Protein AF-A0A971D2W3-F1 (afdb_monomer_lite)

pLDDT: mean 80.73, std 13.64, range [43.56, 94.75]

Sequence (56 aa):
MTVAGPYLTRLPDALPPSFHLLAKPTGSTCNLACDYCFFLEKERLYPGARQRMSDA

Radius of gyratio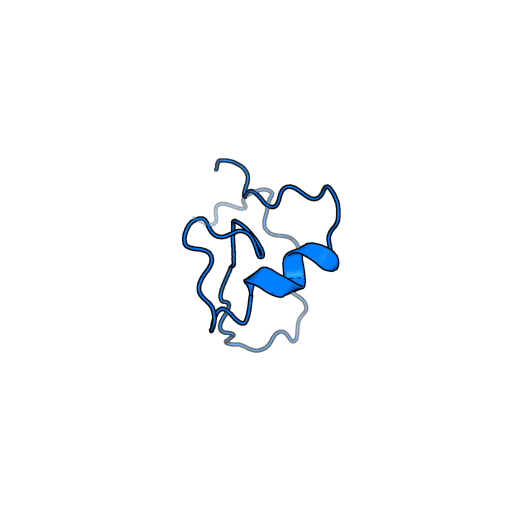n: 17.19 Å; chains: 1; bounding box: 44×33×26 Å

Secondary structure (DSSP, 8-state):
-----TT-----TT--S-------TTTT--SS--TT-TTGGGGGGSTT----PPP-

Structure (mmCIF, N/CA/C/O backbone):
data_AF-A0A971D2W3-F1
#
_entry.id   AF-A0A971D2W3-F1
#
loop_
_atom_site.group_PDB
_atom_site.id
_atom_site.type_symbol
_atom_site.label_atom_id
_atom_site.label_alt_id
_atom_site.label_comp_id
_atom_site.label_asym_id
_atom_site.label_entity_id
_atom_site.label_seq_id
_atom_site.pdbx_PDB_ins_code
_atom_site.Cartn_x
_atom_site.Cartn_y
_atom_site.Cartn_z
_atom_site.occupancy
_atom_site.B_iso_or_equiv
_atom_site.auth_seq_id
_atom_site.auth_comp_id
_atom_site.auth_asym_id
_atom_site.auth_atom_id
_atom_site.pdbx_PDB_model_num
ATOM 1 N N . MET A 1 1 ? 35.029 20.138 2.982 1.00 43.56 1 MET A N 1
ATOM 2 C CA . MET A 1 1 ? 33.650 19.991 3.497 1.00 43.56 1 MET A CA 1
ATOM 3 C C . MET A 1 1 ? 33.241 18.532 3.361 1.00 43.56 1 MET A C 1
ATOM 5 O O . MET A 1 1 ? 32.673 18.151 2.352 1.00 43.56 1 MET A O 1
ATOM 9 N N . THR A 1 2 ? 33.573 17.696 4.337 1.00 46.78 2 THR A N 1
ATOM 10 C CA . THR A 1 2 ? 33.028 16.335 4.437 1.00 46.78 2 THR A CA 1
ATOM 11 C C . THR A 1 2 ? 32.550 16.185 5.864 1.00 46.78 2 THR A C 1
ATOM 13 O O . THR A 1 2 ? 33.344 15.978 6.779 1.00 46.78 2 THR A O 1
ATOM 16 N N . VAL A 1 3 ? 31.256 16.409 6.062 1.00 51.94 3 VAL A N 1
ATOM 17 C CA . VAL A 1 3 ? 30.610 16.201 7.354 1.00 51.94 3 VAL A CA 1
ATOM 18 C C . VAL A 1 3 ? 30.470 14.687 7.509 1.00 51.94 3 VAL A C 1
ATOM 20 O O . VAL A 1 3 ? 29.601 14.074 6.895 1.00 51.94 3 VAL A O 1
ATOM 23 N N . ALA A 1 4 ? 31.389 14.062 8.244 1.00 56.50 4 ALA A N 1
ATOM 24 C CA . ALA A 1 4 ? 31.281 12.659 8.623 1.00 56.50 4 ALA A CA 1
ATOM 25 C C . ALA A 1 4 ? 30.230 12.557 9.736 1.00 56.50 4 ALA A C 1
ATOM 27 O O . ALA A 1 4 ? 30.531 12.733 10.914 1.00 56.50 4 ALA A O 1
ATOM 28 N N . GLY A 1 5 ? 28.969 12.369 9.347 1.00 56.75 5 GLY A N 1
ATOM 29 C CA . GLY A 1 5 ? 27.899 12.067 10.292 1.00 56.75 5 GLY A CA 1
ATOM 30 C C . GLY A 1 5 ? 28.084 10.664 10.891 1.00 56.75 5 GLY A C 1
ATOM 31 O O . GLY A 1 5 ? 28.551 9.767 10.184 1.00 56.75 5 GLY A O 1
ATOM 32 N N . PRO A 1 6 ? 27.677 10.431 12.153 1.00 62.06 6 PRO A N 1
ATOM 33 C CA . PRO A 1 6 ? 27.864 9.157 12.866 1.00 62.06 6 PRO A CA 1
ATOM 34 C C . PRO A 1 6 ? 27.093 7.966 12.261 1.00 62.06 6 PRO A C 1
ATOM 36 O O . PRO A 1 6 ? 27.219 6.847 12.747 1.00 62.06 6 PRO A O 1
ATOM 39 N N . TYR A 1 7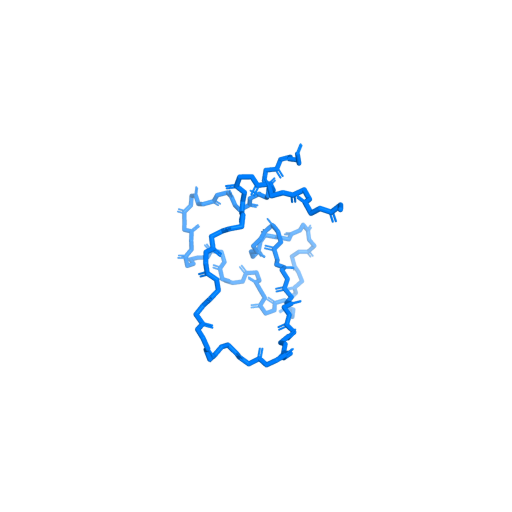 ? 26.315 8.191 11.197 1.00 60.94 7 TYR A N 1
ATOM 40 C CA . TYR A 1 7 ? 25.500 7.184 10.514 1.00 60.94 7 TYR A CA 1
ATOM 41 C C . TYR A 1 7 ? 26.150 6.572 9.265 1.00 60.94 7 TYR A C 1
ATOM 43 O O . TYR A 1 7 ? 25.561 5.683 8.656 1.00 60.94 7 TYR A O 1
ATOM 51 N N . LEU A 1 8 ? 27.343 7.016 8.855 1.00 59.41 8 LEU A N 1
ATOM 52 C CA . LEU A 1 8 ? 28.030 6.435 7.697 1.00 59.41 8 LEU A CA 1
ATOM 53 C C . LEU A 1 8 ? 28.904 5.251 8.121 1.00 59.41 8 LEU A C 1
ATOM 55 O O . LEU A 1 8 ? 30.128 5.343 8.205 1.00 59.41 8 LEU A O 1
ATOM 59 N N . THR A 1 9 ? 28.266 4.115 8.390 1.00 60.44 9 THR A N 1
ATOM 60 C CA . THR A 1 9 ? 28.954 2.825 8.426 1.00 60.44 9 THR A CA 1
ATOM 61 C C . THR A 1 9 ? 29.459 2.465 7.024 1.00 60.44 9 THR A C 1
ATOM 63 O O . THR A 1 9 ? 28.781 2.647 6.016 1.00 60.44 9 THR A O 1
ATOM 66 N N . ARG A 1 10 ? 30.703 1.981 6.983 1.00 64.25 10 ARG A N 1
ATOM 67 C CA . ARG A 1 10 ? 31.493 1.590 5.807 1.00 64.25 10 ARG A CA 1
ATOM 68 C C . ARG A 1 10 ? 30.667 0.805 4.772 1.00 64.25 10 ARG A C 1
ATOM 70 O O . ARG A 1 10 ? 30.243 -0.315 5.046 1.00 64.25 10 ARG A O 1
ATOM 77 N N . LEU A 1 11 ? 30.477 1.381 3.582 1.00 66.88 11 LEU A N 1
ATOM 78 C CA . LEU A 1 11 ? 29.888 0.690 2.432 1.00 66.88 11 LEU A CA 1
ATOM 79 C C . LEU A 1 11 ? 30.876 -0.396 1.951 1.00 66.88 11 LEU A C 1
ATOM 81 O O . LEU A 1 11 ? 32.058 -0.084 1.796 1.00 66.88 11 LEU A O 1
ATOM 85 N N . PRO A 1 12 ? 30.450 -1.658 1.757 1.00 68.00 12 PRO A N 1
ATOM 86 C CA . PRO A 1 12 ? 31.313 -2.693 1.197 1.00 68.00 12 PRO A CA 1
ATOM 87 C C . PRO A 1 12 ? 31.802 -2.303 -0.204 1.00 68.00 12 PRO A C 1
ATOM 89 O O . PRO A 1 12 ? 31.042 -1.726 -0.980 1.00 68.00 12 PRO A O 1
ATOM 92 N N . ASP A 1 13 ? 33.046 -2.670 -0.533 1.00 69.88 13 ASP A N 1
ATOM 93 C CA . ASP A 1 13 ? 33.771 -2.277 -1.760 1.00 69.88 13 ASP A CA 1
ATOM 94 C C . ASP A 1 13 ? 33.083 -2.690 -3.086 1.00 69.88 13 ASP A C 1
ATOM 96 O O . ASP A 1 13 ? 33.547 -2.329 -4.164 1.00 69.88 13 ASP A O 1
ATOM 100 N N . ALA A 1 14 ? 31.968 -3.428 -3.030 1.00 72.38 14 ALA A N 1
ATOM 101 C CA . ALA A 1 14 ? 31.232 -3.929 -4.190 1.00 72.38 14 ALA A CA 1
ATOM 102 C C . ALA A 1 14 ? 29.699 -3.862 -4.018 1.00 72.38 14 ALA A C 1
ATOM 104 O O . ALA A 1 14 ? 28.993 -4.831 -4.304 1.00 72.38 14 ALA A O 1
ATOM 105 N N . LEU A 1 15 ? 29.151 -2.740 -3.537 1.00 70.12 15 LEU A N 1
ATOM 106 C CA . LEU A 1 15 ? 27.705 -2.517 -3.656 1.00 70.12 15 LEU A CA 1
ATOM 107 C C . LEU A 1 15 ? 27.314 -2.203 -5.106 1.00 70.12 15 LEU A C 1
ATOM 109 O O . LEU A 1 15 ? 28.067 -1.526 -5.810 1.00 70.12 15 LEU A O 1
ATOM 113 N N . PRO A 1 16 ? 26.122 -2.641 -5.554 1.00 76.81 16 PRO A N 1
ATOM 114 C CA . PRO A 1 16 ? 25.579 -2.202 -6.828 1.00 76.81 16 PRO A CA 1
ATOM 115 C C . PRO A 1 16 ? 25.567 -0.665 -6.879 1.00 76.81 16 PRO A C 1
ATOM 117 O O . PRO A 1 16 ? 25.087 -0.038 -5.932 1.00 76.81 16 PRO A O 1
ATOM 120 N N . PRO A 1 17 ? 26.056 -0.040 -7.966 1.00 77.81 17 PRO A N 1
ATOM 121 C CA . PRO A 1 17 ? 26.198 1.417 -8.057 1.00 77.81 17 PRO A CA 1
ATOM 122 C C . PRO A 1 17 ? 24.853 2.157 -8.011 1.00 77.81 17 PRO A C 1
ATOM 124 O O . PRO A 1 17 ? 24.810 3.367 -7.814 1.00 77.81 17 PRO A O 1
ATOM 127 N N . SER A 1 18 ? 23.750 1.434 -8.208 1.00 85.12 18 SER A N 1
ATOM 128 C CA . SER A 1 18 ? 22.388 1.943 -8.115 1.00 85.12 18 SER A CA 1
ATOM 129 C C . SER A 1 18 ? 21.447 0.838 -7.642 1.00 85.12 18 SER A C 1
ATOM 131 O O . SER A 1 18 ? 21.590 -0.328 -8.014 1.00 85.12 18 SER A O 1
ATOM 133 N N . PHE A 1 19 ? 20.488 1.210 -6.801 1.00 85.44 19 PHE A N 1
ATOM 134 C CA . PHE A 1 19 ? 19.409 0.341 -6.355 1.00 85.44 19 PHE A CA 1
ATOM 135 C C . PHE A 1 19 ? 18.159 1.186 -6.109 1.00 85.44 19 PHE A C 1
ATOM 137 O O . PHE A 1 19 ? 18.241 2.374 -5.795 1.00 85.44 19 PHE A O 1
ATOM 144 N N . HIS A 1 20 ? 16.992 0.566 -6.248 1.00 90.38 20 HIS A N 1
ATOM 145 C CA . HIS A 1 20 ? 15.715 1.200 -5.953 1.00 90.38 20 HIS A CA 1
ATOM 146 C C . HIS A 1 20 ? 15.142 0.586 -4.680 1.00 90.38 20 HIS A C 1
ATOM 148 O O . HIS A 1 20 ? 15.023 -0.634 -4.577 1.00 90.38 20 HIS A O 1
ATOM 154 N N . LEU A 1 21 ? 14.777 1.431 -3.717 1.00 88.69 21 LEU A N 1
ATOM 155 C CA . LEU A 1 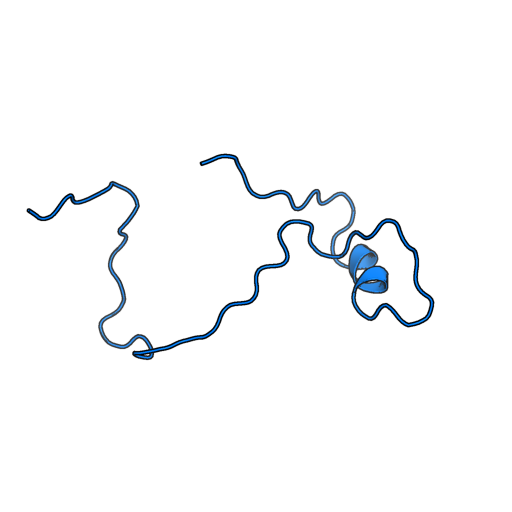21 ? 14.051 1.016 -2.521 1.00 88.69 21 LEU A CA 1
ATOM 156 C C . LEU A 1 21 ? 12.652 1.604 -2.530 1.00 88.69 21 LEU A C 1
ATOM 158 O O . LEU A 1 21 ? 12.455 2.776 -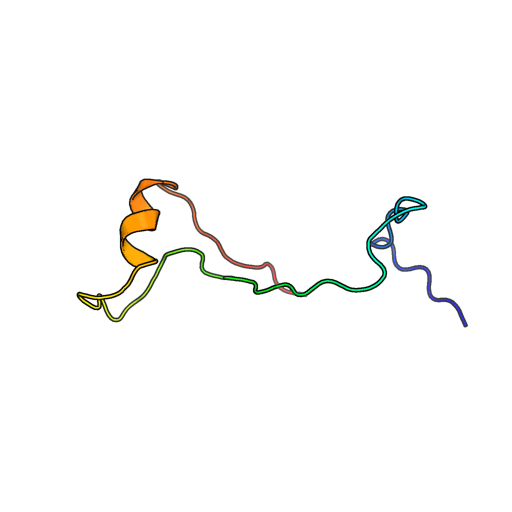2.843 1.00 88.69 21 LEU A O 1
ATOM 162 N N . LEU A 1 22 ? 11.699 0.792 -2.090 1.00 91.94 22 LEU A N 1
ATOM 163 C CA . LEU A 1 22 ? 10.368 1.238 -1.725 1.00 91.94 22 LEU A CA 1
ATOM 164 C C . LEU A 1 22 ? 10.139 0.875 -0.261 1.00 91.94 22 LEU A C 1
ATOM 166 O O . LEU A 1 22 ? 9.976 -0.295 0.083 1.00 91.94 22 LEU A O 1
ATOM 170 N N . ALA A 1 23 ? 10.134 1.883 0.603 1.00 90.31 23 ALA A N 1
ATOM 171 C CA . ALA A 1 23 ? 9.831 1.686 2.010 1.00 90.31 23 ALA A CA 1
ATOM 172 C C . ALA A 1 23 ? 8.313 1.606 2.233 1.00 90.31 23 ALA A C 1
ATOM 174 O O . ALA A 1 23 ? 7.543 2.386 1.672 1.00 90.31 23 ALA A O 1
ATOM 175 N N . LYS A 1 24 ? 7.887 0.684 3.101 1.00 90.94 24 LYS A N 1
ATOM 176 C CA . LYS A 1 24 ? 6.531 0.622 3.663 1.00 90.94 24 LYS A CA 1
ATOM 177 C C . LYS A 1 24 ? 6.611 0.987 5.142 1.00 90.94 24 LYS A C 1
ATOM 179 O O . LYS A 1 24 ? 6.760 0.092 5.972 1.00 90.94 24 LYS A O 1
ATOM 184 N N . PRO A 1 25 ? 6.566 2.285 5.484 1.00 89.69 25 PRO A N 1
ATOM 185 C CA . PRO A 1 25 ? 6.875 2.745 6.836 1.00 89.69 25 PRO A CA 1
ATOM 186 C C . PRO A 1 25 ? 5.887 2.235 7.890 1.00 89.69 25 PRO A C 1
ATOM 188 O O . PRO A 1 25 ? 6.258 2.120 9.053 1.00 89.69 25 PRO A O 1
ATOM 191 N N . THR A 1 26 ? 4.660 1.908 7.473 1.00 90.19 26 THR A N 1
ATOM 192 C CA . THR A 1 26 ? 3.584 1.339 8.301 1.00 90.19 26 THR A CA 1
ATOM 193 C C . THR A 1 26 ? 3.374 -0.161 8.066 1.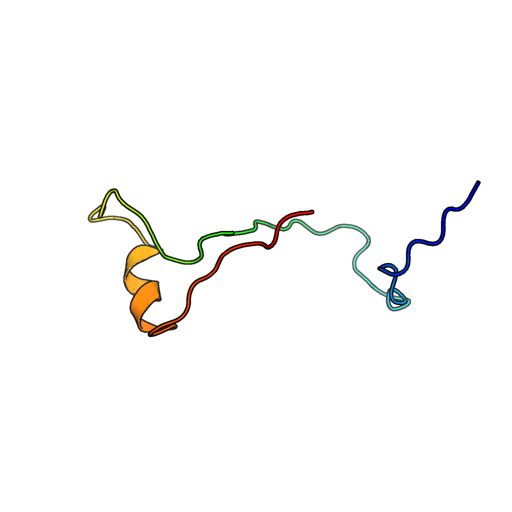00 90.19 26 THR A C 1
ATOM 195 O O . THR A 1 26 ? 2.333 -0.709 8.420 1.00 90.19 26 THR A O 1
ATOM 198 N N . GLY A 1 27 ? 4.334 -0.830 7.419 1.00 91.50 27 GLY A N 1
ATOM 199 C CA . GLY A 1 27 ? 4.270 -2.257 7.119 1.00 91.50 27 GLY A CA 1
ATOM 200 C C . GLY A 1 27 ? 3.046 -2.658 6.291 1.00 91.50 27 GLY A C 1
ATOM 201 O O . GLY A 1 27 ? 2.819 -2.130 5.200 1.00 91.50 27 GLY A O 1
ATOM 202 N N . SER A 1 28 ? 2.309 -3.652 6.784 1.00 92.69 28 SER A N 1
ATOM 203 C CA . SER A 1 28 ? 1.117 -4.230 6.145 1.00 92.69 28 SER A CA 1
ATOM 204 C C . SER A 1 28 ? -0.199 -3.567 6.561 1.00 92.69 28 SER A C 1
ATOM 206 O O . SER A 1 28 ? -1.234 -3.876 5.973 1.00 92.69 28 SER A O 1
ATOM 208 N N . THR A 1 29 ? -0.169 -2.650 7.529 1.00 89.00 29 THR A N 1
ATOM 209 C CA . THR A 1 29 ? -1.379 -2.038 8.086 1.00 89.00 29 THR A CA 1
ATOM 210 C C . THR A 1 29 ? -1.993 -1.003 7.152 1.00 89.00 29 THR A C 1
ATOM 212 O O . THR A 1 29 ? -1.298 -0.157 6.584 1.00 89.00 29 THR A O 1
ATOM 215 N N . CYS A 1 30 ? -3.318 -1.072 6.993 1.00 88.38 30 CYS A N 1
ATOM 216 C CA . CYS A 1 30 ? -4.109 -0.203 6.122 1.00 88.38 30 CYS A CA 1
ATOM 217 C C . CYS A 1 30 ? -5.521 0.013 6.697 1.00 88.38 30 CYS A C 1
ATOM 219 O O . CYS A 1 30 ? -6.129 -0.920 7.210 1.00 88.38 30 CYS A O 1
ATOM 221 N N . ASN A 1 31 ? -6.069 1.227 6.581 1.00 90.88 31 ASN A N 1
ATOM 222 C CA . ASN A 1 31 ? -7.377 1.607 7.138 1.00 90.88 31 ASN A CA 1
ATOM 223 C C . ASN A 1 31 ? -8.567 1.420 6.177 1.00 90.88 31 ASN A C 1
ATOM 225 O O . ASN A 1 31 ? -9.696 1.713 6.557 1.00 90.88 31 ASN A O 1
ATOM 229 N N . LEU A 1 32 ? -8.323 0.993 4.936 1.00 91.12 32 LEU A N 1
ATOM 230 C CA . LEU A 1 32 ? -9.345 0.905 3.884 1.00 91.12 32 LEU A CA 1
ATOM 231 C C . LEU A 1 32 ? -9.837 -0.524 3.619 1.00 91.12 32 LEU A C 1
ATOM 233 O O . LEU A 1 32 ? -10.779 -0.696 2.857 1.00 91.12 32 LEU A O 1
ATOM 237 N N . ALA A 1 33 ? -9.208 -1.529 4.242 1.00 90.12 33 ALA A N 1
ATOM 238 C CA . ALA A 1 33 ? -9.601 -2.941 4.193 1.00 90.12 33 ALA A CA 1
ATOM 239 C C . ALA A 1 33 ? -10.007 -3.457 2.792 1.00 90.12 33 ALA A C 1
ATOM 241 O O . ALA A 1 33 ? -11.010 -4.147 2.652 1.00 90.12 33 ALA A O 1
ATOM 242 N N . CYS A 1 34 ? -9.253 -3.106 1.742 1.00 94.62 34 CYS A N 1
ATOM 243 C CA . CYS A 1 34 ? -9.655 -3.428 0.371 1.00 94.62 34 CYS A CA 1
ATOM 244 C C . CYS A 1 34 ? -9.601 -4.938 0.087 1.00 94.62 34 CYS A C 1
ATOM 246 O O . CYS A 1 34 ? -8.584 -5.574 0.372 1.00 94.62 34 CYS A O 1
ATOM 248 N N . ASP A 1 35 ? -10.612 -5.459 -0.616 1.00 94.75 35 ASP A N 1
ATOM 249 C CA . ASP A 1 35 ? -10.709 -6.878 -1.010 1.00 94.75 35 ASP A CA 1
ATOM 250 C C . ASP A 1 35 ? -9.539 -7.355 -1.886 1.00 94.75 35 ASP A C 1
ATOM 252 O O . ASP A 1 35 ? -9.187 -8.529 -1.907 1.00 94.75 35 ASP A O 1
ATOM 256 N N . TYR A 1 36 ? -8.904 -6.430 -2.607 1.00 93.50 36 TYR A N 1
ATOM 257 C CA . TYR A 1 36 ? -7.773 -6.699 -3.498 1.00 93.50 36 TYR A CA 1
ATOM 258 C C . TYR A 1 36 ? -6.412 -6.330 -2.881 1.00 93.50 36 TYR A C 1
ATOM 260 O O . TYR A 1 36 ? -5.390 -6.310 -3.576 1.00 93.50 36 TYR A O 1
ATOM 268 N N . CYS A 1 37 ? -6.356 -5.981 -1.591 1.00 94.25 37 CYS A N 1
ATOM 269 C CA . CYS A 1 37 ? -5.120 -5.514 -0.970 1.00 94.25 37 CYS A CA 1
ATOM 270 C C . CYS A 1 37 ? -4.158 -6.672 -0.675 1.00 94.25 37 CYS A C 1
ATOM 272 O O . CYS A 1 37 ? -4.190 -7.281 0.391 1.00 94.25 37 CYS A O 1
ATOM 274 N N . PHE A 1 38 ? -3.192 -6.881 -1.570 1.00 92.12 38 PHE A N 1
ATOM 275 C CA . PHE A 1 38 ? -2.112 -7.859 -1.390 1.00 92.12 38 PHE A CA 1
ATOM 276 C C . PHE A 1 38 ? -1.335 -7.707 -0.066 1.00 92.12 38 PHE A C 1
ATOM 278 O O . PHE A 1 38 ? -0.701 -8.654 0.399 1.00 92.12 38 PHE A O 1
ATOM 285 N N . PHE A 1 39 ? -1.300 -6.515 0.535 1.00 92.25 39 PHE A N 1
ATOM 286 C CA . PHE A 1 39 ? -0.493 -6.254 1.730 1.00 92.25 39 PHE A CA 1
ATOM 287 C C . PHE A 1 39 ? -1.209 -6.545 3.040 1.00 92.25 39 PHE A C 1
ATOM 289 O O . PHE A 1 39 ? -0.523 -6.892 3.996 1.00 92.25 39 PHE A O 1
ATOM 296 N N . LEU A 1 40 ? -2.538 -6.456 3.077 1.00 91.06 40 LEU A N 1
ATOM 297 C CA . LEU A 1 40 ? -3.297 -6.544 4.322 1.00 91.06 40 LEU A CA 1
ATOM 298 C C . LEU A 1 40 ? -3.159 -7.923 4.981 1.00 91.06 40 LEU A C 1
ATOM 300 O O . LEU A 1 40 ? -2.887 -8.024 6.171 1.00 91.06 40 LEU A O 1
ATOM 304 N N . GLU A 1 41 ? -3.223 -9.000 4.195 1.00 90.50 41 GLU A N 1
ATOM 305 C CA . GLU A 1 41 ? -3.087 -10.371 4.712 1.00 90.50 41 GLU A CA 1
ATOM 306 C C . GLU A 1 41 ? -1.740 -10.638 5.403 1.00 90.50 41 GLU A C 1
ATOM 308 O O . GLU A 1 41 ? -1.635 -11.525 6.256 1.00 90.50 41 GLU A O 1
ATOM 313 N N . LYS A 1 42 ? -0.705 -9.852 5.072 1.00 91.94 42 LYS A N 1
ATOM 314 C CA . LYS A 1 42 ? 0.642 -9.993 5.639 1.00 91.94 42 LYS A CA 1
ATOM 315 C C . LYS A 1 42 ? 0.744 -9.505 7.082 1.00 91.94 42 LYS A C 1
ATOM 317 O O . LYS A 1 42 ? 1.751 -9.795 7.720 1.00 91.94 42 LYS A O 1
ATOM 322 N N . GLU A 1 43 ? -0.283 -8.854 7.633 1.00 88.94 43 GLU A N 1
ATOM 323 C CA . GLU A 1 43 ? -0.330 -8.541 9.070 1.00 88.94 43 GLU A CA 1
ATOM 324 C C . GLU A 1 43 ? -0.198 -9.801 9.936 1.00 88.94 43 GLU A C 1
ATOM 326 O O . GLU A 1 43 ? 0.446 -9.772 10.983 1.00 88.94 43 GLU A O 1
ATOM 331 N N . ARG A 1 44 ? -0.704 -10.945 9.454 1.00 90.25 44 ARG A N 1
ATOM 332 C CA . ARG A 1 44 ? -0.590 -12.243 10.141 1.00 90.25 44 ARG A CA 1
ATOM 333 C C . ARG A 1 44 ? 0.854 -12.730 10.288 1.00 90.25 44 ARG A C 1
ATOM 335 O O . ARG A 1 44 ? 1.124 -13.545 11.163 1.00 90.25 44 ARG A O 1
ATOM 342 N N . LEU A 1 45 ? 1.771 -12.248 9.445 1.00 91.25 45 LEU A N 1
ATOM 343 C CA . LEU A 1 45 ? 3.190 -12.614 9.499 1.00 91.25 45 LEU A CA 1
ATOM 344 C C . LEU A 1 45 ? 3.939 -11.893 10.628 1.00 91.25 45 LEU A C 1
ATOM 346 O O . LEU A 1 45 ? 5.008 -12.346 11.027 1.00 91.25 45 LEU A O 1
ATOM 350 N N . TYR A 1 46 ? 3.394 -10.787 11.145 1.00 88.44 46 TYR A N 1
ATOM 351 C CA . TYR A 1 46 ? 4.054 -9.933 12.135 1.00 88.44 46 TYR A CA 1
ATOM 352 C C . TYR A 1 46 ? 3.117 -9.608 13.314 1.00 88.44 46 TYR A C 1
ATOM 354 O O . TYR A 1 46 ? 2.774 -8.442 13.534 1.00 88.44 46 TYR A O 1
ATOM 362 N N . PRO A 1 47 ? 2.679 -10.618 14.089 1.00 86.94 47 PRO A N 1
ATOM 363 C CA . PRO A 1 47 ? 1.722 -10.417 15.171 1.00 86.94 47 PRO A CA 1
ATOM 364 C C . PRO A 1 47 ? 2.301 -9.508 16.263 1.00 86.94 47 PRO A C 1
ATOM 366 O O . PRO A 1 47 ? 3.414 -9.716 16.740 1.00 86.94 47 PRO A O 1
ATOM 369 N N . GLY A 1 48 ? 1.543 -8.483 16.659 1.00 82.56 48 GLY A N 1
ATOM 370 C CA . GLY A 1 48 ? 1.951 -7.527 17.697 1.00 82.56 48 GLY A CA 1
ATOM 371 C C . GLY A 1 48 ? 3.046 -6.539 17.275 1.00 82.56 48 GLY A C 1
ATOM 372 O O . GLY A 1 48 ? 3.441 -5.695 18.080 1.00 82.56 48 GLY A O 1
ATOM 373 N N . ALA A 1 49 ? 3.528 -6.599 16.031 1.00 83.25 49 ALA A N 1
ATOM 374 C CA . ALA A 1 49 ? 4.502 -5.645 15.525 1.00 83.25 49 ALA A CA 1
ATOM 375 C C . ALA A 1 49 ? 3.831 -4.307 15.197 1.00 83.25 49 ALA A C 1
ATOM 377 O O . ALA A 1 49 ? 2.778 -4.251 14.567 1.00 83.25 49 ALA A O 1
ATOM 378 N N . ARG A 1 50 ? 4.487 -3.208 15.575 1.00 82.25 50 ARG A N 1
ATOM 379 C CA . ARG A 1 50 ? 4.086 -1.853 15.195 1.00 82.25 50 ARG A CA 1
ATOM 380 C C . ARG A 1 50 ? 5.184 -1.256 14.328 1.00 82.25 50 ARG A C 1
ATOM 382 O O . ARG A 1 50 ? 6.143 -0.687 14.845 1.00 82.25 50 ARG A O 1
ATOM 389 N N . GLN A 1 51 ? 5.069 -1.424 13.012 1.00 85.38 51 GLN A N 1
ATOM 390 C CA . GLN A 1 51 ? 6.024 -0.830 12.081 1.00 85.38 51 GLN A CA 1
ATOM 391 C C . GLN A 1 51 ? 5.758 0.678 12.007 1.00 85.38 51 GLN A C 1
ATOM 393 O O . GLN A 1 51 ? 4.743 1.115 11.471 1.00 85.38 51 GLN A O 1
ATOM 398 N N . ARG A 1 52 ? 6.642 1.474 12.611 1.00 84.50 52 ARG A N 1
ATOM 399 C CA . ARG A 1 52 ? 6.662 2.935 12.490 1.00 84.50 52 ARG A CA 1
ATOM 400 C C . ARG A 1 52 ? 8.115 3.357 12.322 1.00 84.50 52 ARG A C 1
ATOM 402 O O . ARG A 1 52 ? 8.964 2.926 13.098 1.00 84.50 52 ARG A O 1
ATOM 409 N N . MET A 1 53 ? 8.399 4.202 11.337 1.00 85.94 53 MET A N 1
ATOM 410 C CA . MET A 1 53 ? 9.695 4.880 11.281 1.00 85.94 53 MET A CA 1
ATOM 411 C C . MET A 1 53 ? 9.813 5.846 12.466 1.00 85.94 53 MET A C 1
ATOM 413 O O . MET A 1 53 ? 8.837 6.521 12.806 1.00 85.94 53 MET A O 1
ATOM 417 N N . SER A 1 54 ? 10.982 5.884 13.105 1.00 84.31 54 SER A N 1
ATOM 418 C CA . SER A 1 54 ? 11.300 6.889 14.122 1.00 84.31 54 SER A CA 1
ATOM 419 C C . SER A 1 54 ? 11.371 8.283 13.499 1.00 84.31 54 SER A C 1
ATOM 421 O O . SER A 1 54 ? 11.585 8.415 12.293 1.00 84.31 54 SER A O 1
ATOM 423 N N . ASP A 1 55 ? 11.194 9.313 14.325 1.00 83.81 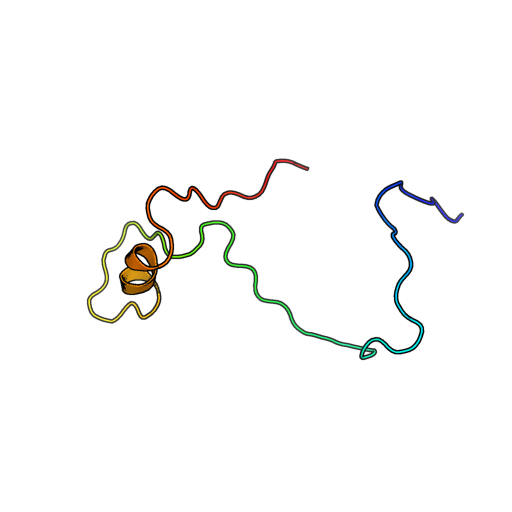55 ASP A N 1
ATOM 424 C CA . ASP A 1 55 ? 11.437 10.695 13.911 1.00 83.81 55 ASP A CA 1
ATOM 425 C C . ASP A 1 55 ? 12.935 10.903 13.577 1.00 83.81 55 ASP A C 1
ATOM 427 O O . ASP A 1 55 ? 13.775 10.066 13.933 1.00 83.81 55 ASP A O 1
ATOM 431 N N . ALA A 1 56 ? 13.235 11.967 12.821 1.00 67.38 56 ALA A N 1
ATOM 432 C CA . ALA A 1 56 ? 14.561 12.258 12.261 1.00 67.38 56 ALA A CA 1
ATOM 433 C C . ALA A 1 56 ? 15.507 12.957 13.247 1.00 67.38 56 ALA A C 1
ATOM 435 O O . ALA A 1 56 ? 15.018 13.790 14.044 1.00 67.38 56 ALA A O 1
#

Foldseek 3Di:
DDPPDPPDDDDPPDDDPDDDDDDPQQFLDDDPPDPPRPSVVCCVVPPPDGRHDDDD